Protein AF-A0A538IW19-F1 (afdb_monomer_lite)

pLDDT: mean 78.97, std 22.97, range [33.25, 97.94]

Foldseek 3Di:
DWKDWVVPIDDDPPQDAQDFPPPDDDGQKGFNDDDPQFKTKIFGPDPQKAKDAQFDAPPHNVDGGITIAGCDDRRQKIWIAGPVRPIIMIGGRNDDDDDDDDPVRDPDDPDDDPPDDPDDDDDDPDDDDDDDDDDDDDDDDDDDDDDDD

Structure (mmCIF, N/CA/C/O backbone):
data_AF-A0A538IW19-F1
#
_entry.id   AF-A0A538IW19-F1
#
loop_
_atom_site.group_PDB
_atom_site.id
_atom_site.type_symbol
_atom_site.label_atom_id
_atom_site.label_alt_id
_atom_site.label_comp_id
_atom_site.label_asym_id
_atom_site.label_entity_id
_atom_site.label_seq_id
_atom_site.pdbx_PDB_ins_code
_atom_site.Cartn_x
_atom_site.Cartn_y
_atom_site.Cartn_z
_atom_site.occupancy
_atom_site.B_iso_or_equiv
_atom_site.auth_seq_id
_atom_site.auth_comp_id
_atom_site.auth_asym_id
_atom_site.auth_atom_id
_atom_site.pdbx_PDB_model_num
ATOM 1 N N . MET A 1 1 ? -6.688 8.533 -2.004 1.00 93.19 1 MET A N 1
ATOM 2 C CA . MET A 1 1 ? -5.279 8.087 -2.050 1.00 93.19 1 MET A CA 1
ATOM 3 C C . MET A 1 1 ? -4.633 8.553 -3.346 1.00 93.19 1 MET A C 1
ATOM 5 O O . MET A 1 1 ? -5.337 9.031 -4.235 1.00 93.19 1 MET A O 1
ATOM 9 N N . ARG A 1 2 ? -3.318 8.395 -3.488 1.00 95.94 2 ARG A N 1
ATOM 10 C CA . ARG A 1 2 ? -2.605 8.600 -4.750 1.00 95.94 2 ARG A CA 1
ATOM 11 C C . ARG A 1 2 ? -1.786 7.356 -5.077 1.00 95.94 2 ARG A C 1
ATOM 13 O O . ARG A 1 2 ? -1.203 6.773 -4.174 1.00 95.94 2 ARG A O 1
ATOM 20 N N . PHE A 1 3 ? -1.766 6.954 -6.341 1.00 97.00 3 PHE A N 1
ATOM 21 C CA . PHE A 1 3 ? -1.036 5.772 -6.787 1.00 97.00 3 PHE A CA 1
ATOM 22 C C . PHE A 1 3 ? -0.537 5.937 -8.227 1.00 97.00 3 PHE A C 1
ATOM 24 O O . PHE A 1 3 ? -1.178 6.596 -9.050 1.00 97.00 3 PHE A O 1
ATOM 31 N N . GLY A 1 4 ? 0.607 5.355 -8.561 1.00 95.94 4 GLY A N 1
ATOM 32 C CA . GLY A 1 4 ? 1.100 5.315 -9.936 1.00 95.94 4 GLY A CA 1
ATOM 33 C C . GLY A 1 4 ? 2.613 5.243 -10.011 1.00 95.94 4 GLY A C 1
ATOM 34 O O . GLY A 1 4 ? 3.294 5.261 -8.992 1.00 95.94 4 GLY A O 1
ATOM 35 N N . ARG A 1 5 ? 3.139 5.170 -11.235 1.00 94.88 5 ARG A N 1
ATOM 36 C CA . ARG A 1 5 ? 4.587 5.156 -11.461 1.00 94.88 5 ARG A CA 1
ATOM 37 C C . ARG A 1 5 ? 5.222 6.441 -10.939 1.00 94.88 5 ARG A C 1
ATOM 39 O O . ARG A 1 5 ? 4.587 7.501 -10.966 1.00 94.88 5 ARG A O 1
ATOM 46 N N . ARG A 1 6 ? 6.495 6.374 -10.548 1.00 86.69 6 ARG A N 1
ATOM 47 C CA . ARG A 1 6 ? 7.268 7.559 -10.147 1.00 86.69 6 ARG A CA 1
ATOM 48 C C . ARG A 1 6 ? 7.125 8.681 -11.190 1.00 86.69 6 ARG A C 1
ATOM 50 O O . ARG A 1 6 ? 7.236 8.439 -12.390 1.00 86.69 6 ARG A O 1
ATOM 57 N N . LYS A 1 7 ? 6.839 9.908 -10.728 1.00 85.88 7 LYS A N 1
ATOM 58 C CA . LYS A 1 7 ? 6.497 11.114 -11.531 1.00 85.88 7 LYS A CA 1
ATOM 59 C C . LYS A 1 7 ? 5.156 11.089 -12.291 1.00 85.88 7 LYS A C 1
ATOM 61 O O . LYS A 1 7 ? 4.736 12.132 -12.780 1.00 85.88 7 LYS A O 1
ATOM 66 N N . HIS A 1 8 ? 4.448 9.962 -12.335 1.00 93.25 8 HIS A N 1
ATOM 67 C CA . HIS A 1 8 ? 3.147 9.793 -13.000 1.00 93.25 8 HIS A CA 1
ATOM 68 C C . HIS A 1 8 ? 2.076 9.276 -12.025 1.00 93.25 8 HIS A C 1
ATOM 70 O O . HIS A 1 8 ? 1.307 8.362 -12.329 1.00 93.25 8 HIS A O 1
ATOM 76 N N . ILE A 1 9 ? 2.039 9.862 -10.828 1.00 94.94 9 ILE A N 1
ATOM 77 C CA . ILE A 1 9 ? 1.105 9.490 -9.765 1.00 94.94 9 ILE A CA 1
ATOM 78 C C . ILE A 1 9 ? -0.265 10.122 -10.042 1.00 94.94 9 ILE A C 1
ATOM 80 O O . ILE A 1 9 ? -0.368 11.334 -10.238 1.00 94.94 9 ILE A O 1
ATOM 84 N N . LYS A 1 10 ? -1.329 9.316 -9.992 1.00 95.25 10 LYS A N 1
ATOM 85 C CA . LYS A 1 10 ? -2.723 9.762 -10.119 1.00 95.25 10 LYS A CA 1
ATOM 86 C C . LYS A 1 10 ? -3.429 9.744 -8.767 1.00 95.25 10 LYS A C 1
ATOM 88 O O . LYS A 1 10 ? -3.092 8.958 -7.887 1.00 95.25 10 LYS A O 1
ATOM 93 N N . THR A 1 11 ? -4.428 10.605 -8.605 1.00 96.12 11 THR A N 1
ATOM 94 C CA . THR A 1 11 ? -5.293 10.615 -7.419 1.00 96.12 11 THR A CA 1
ATOM 95 C C . THR A 1 11 ? -6.487 9.696 -7.643 1.00 96.12 11 THR A C 1
ATOM 97 O O . THR A 1 11 ? -7.230 9.885 -8.601 1.00 96.12 11 THR A O 1
ATOM 100 N N . TYR A 1 12 ? -6.707 8.768 -6.715 1.00 94.19 12 TYR A N 1
ATOM 101 C CA . TYR A 1 12 ? -7.865 7.880 -6.686 1.00 94.19 12 TYR A CA 1
ATOM 102 C C . TYR A 1 12 ? -8.776 8.258 -5.516 1.00 94.19 12 TYR A C 1
ATOM 104 O O . TYR A 1 12 ? -8.322 8.431 -4.375 1.00 94.19 12 TYR A O 1
ATOM 112 N N . LYS A 1 13 ? -10.070 8.407 -5.803 1.00 92.19 13 LYS A N 1
ATOM 113 C CA . LYS A 1 13 ? -11.112 8.762 -4.833 1.00 92.19 13 LYS A CA 1
ATOM 114 C C . LYS A 1 13 ? -12.101 7.609 -4.714 1.00 92.19 13 LYS A C 1
ATOM 116 O O . LYS A 1 13 ? -12.383 6.963 -5.712 1.00 92.19 13 LYS A O 1
ATOM 121 N N . GLY A 1 14 ? -12.641 7.401 -3.514 1.00 90.44 14 GLY A N 1
ATOM 122 C CA . GLY A 1 14 ? -13.706 6.417 -3.295 1.00 90.44 14 GLY A CA 1
ATOM 123 C C . GLY A 1 14 ? -13.279 4.959 -3.471 1.00 90.44 14 GLY A C 1
ATOM 124 O O . GLY A 1 14 ? -14.125 4.138 -3.796 1.00 90.44 14 GLY A O 1
ATOM 125 N N . ILE A 1 15 ? -11.995 4.655 -3.262 1.00 93.69 15 ILE A N 1
ATOM 126 C CA . ILE A 1 15 ? -11.500 3.279 -3.311 1.00 93.69 15 ILE A CA 1
ATOM 127 C C . ILE A 1 15 ? -12.131 2.476 -2.172 1.00 93.69 15 ILE A C 1
ATOM 129 O O . ILE A 1 15 ? -12.051 2.873 -1.005 1.00 93.69 15 ILE A O 1
ATOM 133 N N . SER A 1 16 ? -12.786 1.389 -2.549 1.00 94.12 16 SER A N 1
ATOM 134 C CA . SER A 1 16 ? -13.518 0.471 -1.688 1.00 94.12 16 SER A CA 1
ATOM 135 C C . SER A 1 16 ? -12.690 -0.774 -1.398 1.00 94.12 16 SER A C 1
ATOM 137 O O . SER A 1 16 ? -11.700 -1.061 -2.066 1.00 94.12 16 SER A O 1
ATOM 139 N N . GLU A 1 17 ? -13.068 -1.502 -0.353 1.00 94.12 17 GLU A N 1
ATOM 140 C CA . GLU A 1 17 ? -12.407 -2.755 0.001 1.00 94.12 17 GLU A CA 1
ATOM 141 C C . GLU A 1 17 ? -12.425 -3.734 -1.184 1.00 94.12 17 GLU A C 1
ATOM 143 O O . GLU A 1 17 ? -13.445 -3.888 -1.853 1.00 94.12 17 GLU A O 1
ATOM 148 N N . LEU A 1 18 ? -11.285 -4.384 -1.414 1.00 94.75 18 LEU A N 1
ATOM 149 C CA . LEU A 1 18 ? -10.950 -5.274 -2.530 1.00 94.75 18 LEU A CA 1
ATOM 150 C C . LEU A 1 18 ? -10.717 -4.602 -3.892 1.00 94.75 18 LEU A C 1
ATOM 152 O O . LEU A 1 18 ? -10.375 -5.300 -4.848 1.00 94.75 18 LEU A O 1
ATOM 156 N N . ASP A 1 19 ? -10.818 -3.277 -3.995 1.00 95.75 19 ASP A N 1
ATOM 157 C CA . ASP A 1 19 ? -10.429 -2.572 -5.217 1.00 95.75 19 ASP A CA 1
ATOM 158 C C . ASP A 1 19 ? -8.932 -2.747 -5.497 1.00 95.75 19 ASP A C 1
ATOM 160 O O . ASP A 1 19 ? -8.083 -2.658 -4.601 1.00 95.75 19 ASP A O 1
ATOM 164 N N . VAL A 1 20 ? -8.603 -2.934 -6.772 1.00 96.25 20 VAL A N 1
ATOM 165 C CA . VAL A 1 20 ? -7.234 -3.143 -7.246 1.00 96.25 20 VAL A CA 1
ATOM 166 C C . VAL A 1 20 ? -6.688 -1.923 -7.981 1.00 96.25 20 VAL A C 1
ATOM 168 O O . VAL A 1 20 ? -7.437 -1.182 -8.617 1.00 96.25 20 VAL A O 1
ATOM 171 N N . LEU A 1 21 ? -5.374 -1.700 -7.889 1.00 94.88 21 LEU A N 1
ATOM 172 C CA . LEU A 1 21 ? -4.685 -0.563 -8.496 1.00 94.88 21 LEU A CA 1
ATOM 173 C C . LEU A 1 21 ? -3.384 -0.988 -9.206 1.00 94.88 21 LEU A C 1
ATOM 175 O O . LEU A 1 21 ? -2.600 -1.744 -8.631 1.00 94.88 21 LEU A O 1
ATOM 179 N N . PRO A 1 22 ? -3.100 -0.464 -10.417 1.00 92.88 22 PRO A N 1
ATOM 180 C CA . PRO A 1 22 ? -4.013 0.347 -11.223 1.00 92.88 22 PRO A CA 1
ATOM 181 C C . PRO A 1 22 ? -5.219 -0.489 -11.683 1.00 92.88 22 PRO A C 1
ATOM 183 O O . PRO A 1 22 ? -5.189 -1.717 -11.641 1.00 92.88 22 PRO A O 1
ATOM 186 N N . ASP A 1 23 ? -6.281 0.187 -12.105 1.00 84.44 23 ASP A N 1
ATOM 187 C CA . ASP A 1 23 ? -7.440 -0.454 -12.711 1.00 84.44 23 ASP A CA 1
ATOM 188 C C . ASP A 1 23 ? -7.054 -1.137 -14.037 1.00 84.44 23 ASP A C 1
ATOM 19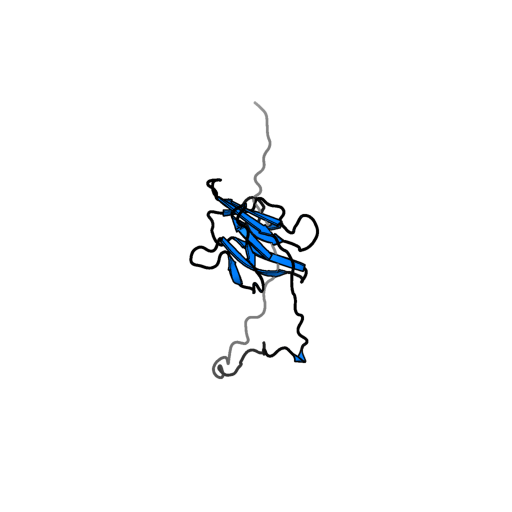0 O O . ASP A 1 23 ? -6.311 -0.588 -14.854 1.00 84.44 23 ASP A O 1
ATOM 194 N N . GLY A 1 24 ? -7.537 -2.364 -14.250 1.00 81.50 24 GLY A N 1
ATOM 195 C CA . GLY A 1 24 ? -7.300 -3.138 -15.472 1.00 81.50 24 GLY A CA 1
ATOM 196 C C . GLY A 1 24 ? -6.681 -4.514 -15.226 1.00 81.50 24 GLY A C 1
ATOM 197 O O . GLY A 1 24 ? -6.816 -5.096 -14.155 1.00 81.50 24 GLY A O 1
ATOM 198 N N . ASN A 1 25 ? -6.016 -5.049 -16.252 1.00 84.81 25 ASN A N 1
ATOM 199 C CA . ASN A 1 25 ? -5.593 -6.456 -16.282 1.00 84.81 25 ASN A CA 1
ATOM 200 C C . ASN A 1 25 ? -4.355 -6.772 -15.427 1.00 84.81 25 ASN A C 1
ATOM 202 O O . ASN A 1 25 ? -4.093 -7.942 -15.176 1.00 84.81 25 ASN A O 1
ATOM 206 N N . ASN A 1 26 ? -3.596 -5.757 -15.002 1.00 89.69 26 ASN A N 1
ATOM 207 C CA . ASN A 1 26 ? -2.327 -5.928 -14.287 1.00 89.69 26 ASN A CA 1
ATOM 208 C C . ASN A 1 26 ? -2.338 -5.123 -12.977 1.00 89.69 26 ASN A C 1
ATOM 210 O O . ASN A 1 26 ? -1.731 -4.047 -12.913 1.00 89.69 26 ASN A O 1
ATOM 214 N N . PRO A 1 27 ? -3.080 -5.586 -11.958 1.00 94.38 27 PRO A N 1
ATOM 215 C CA . PRO A 1 27 ? -3.111 -4.936 -10.660 1.00 94.38 27 PRO A CA 1
ATOM 216 C C . PRO A 1 27 ? -1.793 -5.158 -9.917 1.00 94.38 27 PRO A C 1
ATOM 218 O O . PRO A 1 27 ? -1.300 -6.276 -9.825 1.00 94.38 27 PRO A O 1
ATOM 221 N N . ILE A 1 28 ? -1.247 -4.090 -9.345 1.00 96.00 28 ILE A N 1
ATOM 222 C CA . ILE A 1 28 ? -0.026 -4.135 -8.534 1.00 96.00 28 ILE A CA 1
ATOM 223 C C . ILE A 1 28 ? -0.373 -4.276 -7.054 1.00 96.00 28 ILE A C 1
ATOM 225 O O . ILE A 1 28 ? 0.296 -5.005 -6.327 1.00 96.00 28 ILE A O 1
ATOM 229 N N . ILE A 1 29 ? -1.437 -3.607 -6.605 1.00 97.06 29 ILE A N 1
ATOM 230 C CA . ILE A 1 29 ? -1.937 -3.700 -5.233 1.00 97.06 29 ILE A CA 1
ATOM 231 C C . ILE A 1 29 ? -3.445 -3.891 -5.193 1.00 97.06 29 ILE A C 1
ATOM 233 O O . ILE A 1 29 ? -4.153 -3.482 -6.110 1.00 97.06 29 ILE A O 1
ATOM 237 N N . ALA A 1 30 ? -3.932 -4.437 -4.087 1.00 97.31 30 ALA A N 1
ATOM 238 C CA . ALA A 1 30 ? -5.339 -4.427 -3.713 1.00 97.31 30 ALA A CA 1
ATOM 239 C C . ALA A 1 30 ? -5.513 -3.722 -2.364 1.00 97.31 30 ALA A C 1
ATOM 241 O O . ALA A 1 30 ? -4.743 -3.964 -1.433 1.00 97.31 30 ALA A O 1
ATOM 242 N N . PHE A 1 31 ? -6.515 -2.853 -2.238 1.00 97.38 31 PHE A N 1
ATOM 243 C CA . PHE A 1 31 ? -6.881 -2.264 -0.953 1.00 97.38 31 PHE A CA 1
ATOM 244 C C . PHE A 1 31 ? -7.731 -3.258 -0.164 1.00 97.38 31 PHE A C 1
ATOM 246 O O . PHE A 1 31 ? -8.878 -3.512 -0.500 1.00 97.38 31 PHE A O 1
ATOM 253 N N . MET A 1 32 ? -7.189 -3.809 0.914 1.00 97.38 32 MET A N 1
ATOM 254 C CA . MET A 1 32 ? -7.834 -4.859 1.707 1.00 97.38 32 MET A CA 1
ATOM 255 C C . MET A 1 32 ? -8.686 -4.313 2.860 1.00 97.38 32 MET A C 1
ATOM 257 O O . MET A 1 32 ? -9.091 -5.069 3.736 1.00 97.38 32 MET A O 1
ATOM 261 N N . GLY A 1 33 ? -8.922 -3.001 2.897 1.00 95.62 33 GLY A N 1
ATOM 262 C CA . GLY A 1 33 ? -9.728 -2.357 3.927 1.00 95.62 33 GLY A CA 1
ATOM 263 C C . GLY A 1 33 ? -8.899 -1.717 5.039 1.00 95.62 33 GLY A C 1
ATOM 264 O O . GLY A 1 33 ? -7.727 -1.366 4.872 1.00 95.62 33 GLY A O 1
ATOM 265 N N . VAL A 1 34 ? -9.548 -1.502 6.184 1.00 95.19 34 VAL A N 1
ATOM 266 C CA . VAL A 1 34 ? -8.984 -0.755 7.315 1.00 95.19 34 VAL A CA 1
ATOM 267 C C . VAL A 1 34 ? -8.963 -1.629 8.562 1.00 95.19 34 VAL A C 1
ATOM 269 O O . VAL A 1 34 ? -9.992 -2.127 9.013 1.00 95.19 34 VAL A O 1
ATOM 272 N N . LYS A 1 35 ? -7.788 -1.761 9.169 1.00 92.06 35 LYS A N 1
ATOM 273 C CA . LYS A 1 35 ? -7.581 -2.401 10.464 1.00 92.06 35 LYS A CA 1
ATOM 274 C C . LYS A 1 35 ? -7.701 -1.359 11.575 1.00 92.06 35 LYS A C 1
ATOM 276 O O . LYS A 1 35 ? -7.121 -0.281 11.479 1.00 92.06 35 LYS A O 1
ATOM 281 N N . ASN A 1 36 ? -8.447 -1.687 12.632 1.00 89.50 36 ASN A N 1
ATOM 282 C CA . ASN A 1 36 ? -8.632 -0.863 13.840 1.00 89.50 36 ASN A CA 1
ATOM 283 C C . ASN A 1 36 ? -9.167 0.569 13.608 1.00 89.50 36 ASN A C 1
A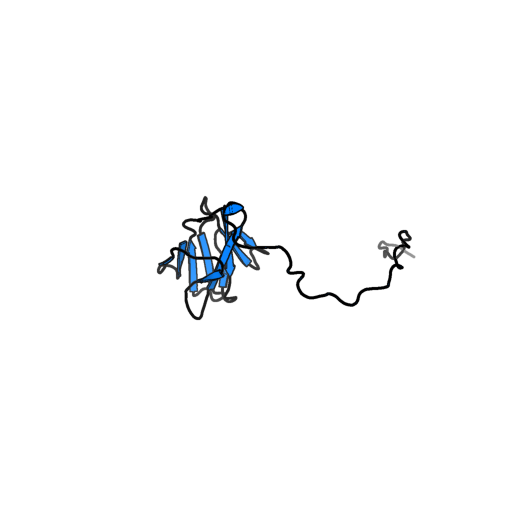TOM 285 O O . ASN A 1 36 ? -9.165 1.379 14.528 1.00 89.50 36 ASN A O 1
ATOM 289 N N . GLY A 1 37 ? -9.652 0.879 12.404 1.00 90.25 37 GLY A N 1
ATOM 290 C CA . GLY A 1 37 ? -10.214 2.183 12.048 1.00 90.25 37 GLY A CA 1
ATOM 291 C C . GLY A 1 37 ? -9.206 3.257 11.616 1.00 90.25 37 GLY A C 1
ATOM 292 O O . GLY A 1 37 ? -9.640 4.274 11.085 1.00 90.25 37 GLY A O 1
ATOM 293 N N . ASP A 1 38 ? -7.897 3.042 11.778 1.00 92.81 38 ASP A N 1
ATOM 294 C CA . ASP A 1 38 ? -6.853 4.041 11.483 1.00 92.81 38 ASP A CA 1
ATOM 295 C C . ASP A 1 38 ? -5.763 3.551 10.511 1.00 92.81 38 ASP A C 1
ATOM 297 O O . ASP A 1 38 ? -4.983 4.354 10.002 1.00 92.81 38 ASP A O 1
ATOM 301 N N . THR A 1 39 ? -5.698 2.244 10.249 1.00 95.94 39 THR A N 1
ATOM 302 C CA . THR A 1 39 ? -4.597 1.627 9.507 1.00 95.94 39 THR A CA 1
ATOM 303 C C . THR A 1 39 ? -5.120 0.989 8.225 1.00 95.94 39 THR A C 1
ATOM 305 O O . THR A 1 39 ? -5.868 0.014 8.269 1.00 95.94 39 THR A O 1
ATOM 308 N N . ALA A 1 40 ? -4.719 1.511 7.071 1.00 97.06 40 ALA A N 1
ATOM 309 C CA . ALA A 1 40 ? -5.029 0.928 5.772 1.00 97.06 40 ALA A CA 1
ATOM 310 C C . ALA A 1 40 ? -4.196 -0.337 5.544 1.00 97.06 40 ALA A C 1
ATOM 312 O O . ALA A 1 40 ? -2.997 -0.334 5.820 1.00 97.06 40 ALA A O 1
ATOM 313 N N . MET A 1 41 ? -4.810 -1.388 5.006 1.00 97.69 41 MET A N 1
ATOM 314 C CA . MET A 1 41 ? -4.121 -2.615 4.615 1.00 97.69 41 MET A CA 1
ATOM 315 C C . MET A 1 41 ? -4.128 -2.745 3.094 1.00 97.69 41 MET A C 1
ATOM 317 O O . MET A 1 41 ? -5.181 -2.670 2.465 1.00 97.69 41 MET A O 1
ATOM 321 N N . PHE A 1 42 ? -2.960 -2.973 2.506 1.00 97.94 42 PHE A N 1
ATOM 322 C CA . PHE A 1 42 ? -2.798 -3.210 1.077 1.00 97.94 42 PHE A CA 1
ATOM 323 C C . PHE A 1 42 ? -2.123 -4.555 0.853 1.00 97.94 42 PHE A C 1
ATOM 325 O O . PHE A 1 42 ? -1.137 -4.863 1.514 1.00 97.94 42 PHE A O 1
ATOM 332 N N . PHE A 1 43 ? -2.642 -5.346 -0.076 1.00 97.88 43 PHE A N 1
ATOM 333 C CA . PHE A 1 43 ? -2.006 -6.572 -0.545 1.00 97.88 43 PHE A CA 1
ATOM 334 C C . PHE A 1 43 ? -1.199 -6.272 -1.806 1.00 97.88 43 PHE A C 1
ATOM 336 O O . PHE A 1 43 ? -1.713 -5.604 -2.703 1.00 97.88 43 PHE A O 1
ATOM 343 N N . ILE A 1 44 ? 0.038 -6.759 -1.886 1.00 97.06 44 ILE A N 1
ATOM 344 C CA . ILE A 1 44 ? 0.846 -6.685 -3.109 1.00 97.06 44 ILE A CA 1
ATOM 345 C C . ILE A 1 44 ? 0.378 -7.810 -4.037 1.00 97.06 44 ILE A C 1
ATOM 347 O O . ILE A 1 44 ? 0.633 -8.984 -3.781 1.00 97.06 44 ILE A O 1
ATOM 351 N N . ALA A 1 45 ? -0.362 -7.444 -5.082 1.00 96.12 45 ALA A N 1
ATOM 352 C CA . ALA A 1 45 ? -1.032 -8.381 -5.978 1.00 96.12 45 ALA A CA 1
ATOM 353 C C . ALA A 1 45 ? -0.092 -8.970 -7.038 1.00 96.12 45 ALA A C 1
ATOM 355 O O . ALA A 1 45 ? -0.242 -10.134 -7.407 1.00 96.12 45 ALA A O 1
ATOM 356 N N . ASP A 1 46 ? 0.880 -8.183 -7.505 1.00 95.19 46 ASP A N 1
ATOM 357 C CA . ASP A 1 46 ? 1.883 -8.633 -8.467 1.00 95.19 46 ASP A CA 1
ATOM 358 C C . ASP A 1 46 ? 3.181 -9.036 -7.735 1.00 95.19 46 ASP A C 1
ATOM 360 O O . ASP A 1 46 ? 3.856 -8.170 -7.169 1.00 95.19 46 ASP A O 1
ATOM 364 N N . PRO A 1 47 ? 3.578 -10.325 -7.756 1.00 92.75 47 PRO A N 1
ATOM 365 C CA . PRO A 1 47 ? 4.777 -10.804 -7.068 1.00 92.75 47 PRO A CA 1
ATOM 366 C C . PRO A 1 47 ? 6.081 -10.272 -7.680 1.00 92.75 47 PRO A C 1
ATOM 368 O O . PRO A 1 47 ? 7.144 -10.425 -7.078 1.00 92.75 47 PRO A O 1
ATOM 371 N N . ALA A 1 48 ? 6.043 -9.650 -8.864 1.00 93.94 48 ALA A N 1
ATOM 372 C CA . ALA A 1 48 ? 7.198 -8.970 -9.440 1.00 93.94 48 ALA A CA 1
ATOM 373 C C . ALA A 1 48 ? 7.593 -7.705 -8.659 1.00 93.94 48 ALA A C 1
ATOM 375 O O . ALA A 1 48 ? 8.673 -7.163 -8.911 1.00 93.94 48 ALA A O 1
ATOM 376 N N . PHE A 1 49 ? 6.754 -7.243 -7.726 1.00 95.12 49 PHE A N 1
ATOM 377 C CA . PHE A 1 49 ? 6.981 -6.049 -6.921 1.00 95.12 49 PHE A CA 1
ATOM 378 C C . PHE A 1 49 ? 7.231 -6.380 -5.448 1.00 95.12 49 PHE A C 1
ATOM 380 O O . PHE A 1 49 ? 6.681 -7.331 -4.898 1.00 95.12 49 PHE A O 1
ATOM 387 N N . HIS A 1 50 ? 8.059 -5.562 -4.805 1.00 95.12 50 HIS A N 1
ATOM 388 C CA . HIS A 1 50 ? 8.336 -5.601 -3.372 1.00 95.12 50 HIS A CA 1
ATOM 389 C C . HIS A 1 50 ? 8.211 -4.198 -2.775 1.00 95.12 50 HIS A C 1
ATOM 391 O O . HIS A 1 50 ? 8.256 -3.206 -3.498 1.00 95.12 50 HIS A O 1
ATOM 397 N N . ALA A 1 51 ? 7.986 -4.139 -1.466 1.00 96.06 51 ALA A N 1
ATOM 398 C CA . ALA A 1 51 ? 7.746 -2.917 -0.707 1.00 96.06 51 ALA A CA 1
ATOM 399 C C . ALA A 1 51 ? 9.038 -2.422 -0.036 1.00 96.06 51 ALA A C 1
ATOM 401 O O . ALA A 1 51 ? 9.604 -3.123 0.806 1.00 96.06 51 ALA A O 1
ATOM 402 N N . ASP A 1 52 ? 9.468 -1.210 -0.392 1.00 92.38 52 ASP A N 1
ATOM 403 C CA . ASP A 1 52 ? 10.731 -0.583 0.034 1.00 92.38 52 ASP A CA 1
ATOM 404 C C . ASP A 1 52 ? 10.535 0.759 0.759 1.00 92.38 52 ASP A C 1
ATOM 406 O O . ASP A 1 52 ? 11.494 1.484 1.029 1.00 92.38 52 ASP A O 1
ATOM 410 N N . GLY A 1 53 ? 9.289 1.130 1.041 1.00 91.81 53 GLY A N 1
ATOM 411 C CA . GLY A 1 53 ? 8.915 2.418 1.607 1.00 91.81 53 GLY A CA 1
ATOM 412 C C . GLY A 1 53 ? 8.782 2.436 3.128 1.00 91.81 53 GLY A C 1
ATOM 413 O O . GLY A 1 53 ? 9.371 1.647 3.879 1.00 91.81 53 GLY A O 1
ATOM 414 N N . GLU A 1 54 ? 7.999 3.402 3.598 1.00 91.88 54 GLU A N 1
ATOM 415 C CA . GLU A 1 54 ? 7.827 3.697 5.019 1.00 91.88 54 GLU A CA 1
ATOM 416 C C . GLU A 1 54 ? 6.822 2.761 5.700 1.00 91.88 54 GLU A C 1
ATOM 418 O O . GLU A 1 54 ? 6.832 2.612 6.927 1.00 91.88 54 GLU A O 1
ATOM 423 N N . GLY A 1 55 ? 5.972 2.102 4.913 1.00 93.25 55 GLY A N 1
ATOM 424 C CA . GLY A 1 55 ? 4.912 1.240 5.387 1.00 93.25 55 GLY A CA 1
ATOM 425 C C . GLY A 1 55 ? 5.407 0.061 6.207 1.00 93.25 55 GLY A C 1
ATOM 426 O O . GLY A 1 55 ? 6.535 -0.433 6.099 1.00 93.25 55 GLY A O 1
ATOM 427 N N . HIS A 1 56 ? 4.528 -0.407 7.086 1.00 95.19 56 HIS A N 1
ATOM 428 C CA . HIS A 1 56 ? 4.811 -1.588 7.878 1.00 95.19 56 HIS A CA 1
ATOM 429 C C . HIS A 1 56 ? 4.492 -2.843 7.065 1.00 95.19 56 HIS A C 1
ATOM 431 O O . HIS A 1 56 ? 3.361 -3.034 6.627 1.00 95.19 56 HIS A O 1
ATOM 437 N N . CYS A 1 57 ? 5.487 -3.709 6.896 1.00 96.00 57 CYS A N 1
ATOM 438 C CA . CYS A 1 57 ? 5.372 -4.925 6.102 1.00 96.00 57 CYS A CA 1
ATOM 439 C C . CYS A 1 57 ? 5.088 -6.164 6.946 1.00 96.00 57 CYS A C 1
ATOM 441 O O . CYS A 1 57 ? 5.744 -6.395 7.964 1.00 96.00 57 CYS A O 1
ATOM 443 N N . GLN A 1 58 ? 4.172 -7.006 6.463 1.00 96.06 58 GLN A N 1
ATOM 444 C CA . GLN A 1 58 ? 3.917 -8.338 7.010 1.00 96.06 58 GLN A CA 1
ATOM 445 C C . GLN A 1 58 ? 3.951 -9.418 5.917 1.00 96.06 58 GLN A C 1
ATOM 447 O O . GLN A 1 58 ? 3.485 -9.158 4.805 1.00 96.06 58 GLN A O 1
ATOM 452 N N . PRO A 1 59 ? 4.436 -10.640 6.223 1.00 93.88 59 PRO A N 1
ATOM 453 C CA . PRO A 1 59 ? 4.959 -11.102 7.521 1.00 93.88 59 PRO A CA 1
ATOM 454 C C . PRO A 1 59 ? 6.315 -10.510 7.937 1.00 93.88 59 PRO A C 1
ATOM 456 O O . PRO A 1 59 ? 6.598 -10.440 9.130 1.00 93.88 59 PRO A O 1
ATOM 459 N N . SER A 1 60 ? 7.146 -10.066 6.994 1.00 94.19 60 SER A N 1
ATOM 460 C CA . SER A 1 60 ? 8.426 -9.413 7.287 1.00 94.19 60 SER A CA 1
ATOM 461 C C . SER A 1 60 ? 8.769 -8.369 6.227 1.00 94.19 60 SER A C 1
ATOM 463 O O . SER A 1 60 ? 8.174 -8.349 5.153 1.00 94.19 60 SER A O 1
ATOM 465 N N . ARG A 1 61 ? 9.772 -7.524 6.502 1.00 91.12 61 ARG A N 1
ATOM 466 C CA . ARG A 1 61 ? 10.321 -6.571 5.520 1.00 91.12 61 ARG A CA 1
ATOM 467 C C . ARG A 1 61 ? 10.875 -7.260 4.267 1.00 91.12 61 ARG A C 1
ATOM 469 O O . ARG A 1 61 ? 10.667 -6.766 3.173 1.00 91.12 61 ARG A O 1
ATOM 476 N N . SER A 1 62 ? 11.537 -8.406 4.421 1.00 90.19 62 SER A N 1
ATOM 477 C CA . SER A 1 62 ? 12.136 -9.155 3.306 1.00 90.19 62 SER A CA 1
ATOM 478 C C . SER A 1 62 ? 11.139 -9.969 2.478 1.00 90.19 62 SER A C 1
ATOM 480 O O . SER A 1 62 ? 11.445 -10.321 1.347 1.00 90.19 62 SER A O 1
ATOM 482 N N . ASN A 1 63 ? 9.969 -10.291 3.035 1.00 90.75 63 ASN A N 1
ATOM 483 C CA . ASN A 1 63 ? 8.920 -11.073 2.382 1.00 90.75 63 ASN A CA 1
ATOM 484 C C . ASN A 1 63 ? 7.580 -10.371 2.601 1.00 90.75 63 ASN A C 1
ATOM 486 O O . ASN A 1 63 ? 6.695 -10.890 3.281 1.00 90.75 63 ASN A O 1
ATOM 490 N N . CYS A 1 64 ? 7.470 -9.140 2.111 1.00 95.81 64 CYS A N 1
ATOM 491 C CA . CYS A 1 64 ? 6.288 -8.323 2.330 1.00 95.81 64 CYS A CA 1
ATOM 492 C C . CYS A 1 64 ? 5.151 -8.776 1.411 1.00 95.81 64 CYS A C 1
ATOM 494 O O . CYS A 1 64 ? 5.281 -8.741 0.193 1.00 95.81 64 CYS A O 1
ATOM 496 N N . MET A 1 65 ? 4.035 -9.195 2.001 1.00 96.25 65 MET A N 1
ATOM 497 C CA . MET A 1 65 ? 2.791 -9.489 1.283 1.00 96.25 65 MET A CA 1
ATOM 498 C C . MET A 1 65 ? 1.744 -8.406 1.527 1.00 96.25 65 MET A C 1
ATOM 500 O O . MET A 1 65 ? 0.971 -8.065 0.634 1.00 96.25 65 MET A O 1
ATOM 504 N N . PHE A 1 66 ? 1.726 -7.873 2.750 1.00 97.50 66 PHE A N 1
ATOM 505 C CA . PHE A 1 66 ? 0.808 -6.829 3.169 1.00 97.50 66 PHE A CA 1
ATOM 506 C C . PHE A 1 66 ? 1.578 -5.602 3.626 1.00 97.50 66 PHE A C 1
ATOM 508 O O . PHE A 1 66 ? 2.437 -5.697 4.506 1.00 97.50 66 PHE A O 1
ATOM 515 N N . VAL A 1 67 ? 1.214 -4.457 3.061 1.00 97.62 67 VAL A N 1
ATOM 516 C CA . VAL A 1 67 ? 1.693 -3.141 3.471 1.00 97.62 67 VAL A CA 1
ATOM 517 C C . VAL A 1 67 ? 0.606 -2.478 4.301 1.00 97.62 67 VAL A C 1
ATOM 519 O O . VAL A 1 67 ? -0.547 -2.373 3.879 1.00 97.62 67 VAL A O 1
ATOM 522 N N . TYR A 1 68 ? 0.987 -2.006 5.479 1.00 97.25 68 TYR A N 1
ATOM 523 C CA . TYR A 1 68 ? 0.124 -1.246 6.365 1.00 97.25 68 TYR A CA 1
ATOM 524 C C . TYR A 1 68 ? 0.574 0.207 6.400 1.00 97.25 68 TYR A C 1
ATOM 526 O O . TYR A 1 68 ? 1.728 0.491 6.727 1.00 97.25 68 TYR A O 1
ATOM 534 N N . LEU A 1 69 ? -0.357 1.107 6.092 1.00 97.25 69 LEU A N 1
ATOM 535 C CA . LEU A 1 69 ? -0.133 2.551 6.077 1.00 97.25 69 LEU A CA 1
ATOM 536 C C . LEU A 1 69 ? -1.103 3.257 7.017 1.00 97.25 69 LEU A C 1
ATOM 538 O O . LEU A 1 69 ? -2.251 2.837 7.181 1.00 97.25 69 LEU A O 1
ATOM 542 N N . LYS A 1 70 ? -0.651 4.364 7.595 1.00 95.75 70 LYS A N 1
ATOM 543 C CA . LYS A 1 70 ? -1.461 5.277 8.401 1.00 95.75 70 LYS A CA 1
ATOM 544 C C . LYS A 1 70 ? -1.558 6.631 7.718 1.00 95.75 70 LYS A C 1
ATOM 546 O O . LYS A 1 70 ? -0.758 6.965 6.854 1.00 95.75 70 LYS A O 1
ATOM 551 N N . THR A 1 71 ? -2.590 7.400 8.045 1.00 91.75 71 THR A N 1
ATOM 552 C CA . THR A 1 71 ? -2.783 8.737 7.457 1.00 91.75 71 THR A CA 1
ATOM 553 C C . THR A 1 71 ? -1.891 9.804 8.084 1.00 91.75 71 THR A C 1
ATOM 555 O O . THR A 1 71 ? -1.828 10.916 7.566 1.00 91.75 71 THR A O 1
ATOM 558 N N . ASP A 1 72 ? -1.253 9.495 9.210 1.00 84.88 72 ASP A N 1
ATOM 559 C CA . ASP A 1 72 ? -0.414 10.391 9.990 1.00 84.88 72 ASP A CA 1
ATOM 560 C C . ASP A 1 72 ? 1.048 9.921 10.044 1.00 84.88 72 ASP A C 1
ATOM 562 O O . ASP A 1 72 ? 1.379 8.757 9.814 1.00 84.88 72 ASP A O 1
ATOM 566 N N . GLY A 1 73 ? 1.939 10.869 10.343 1.00 76.69 73 GLY A N 1
ATOM 567 C CA . GLY A 1 73 ? 3.375 10.617 10.457 1.00 76.69 73 GLY A CA 1
ATOM 568 C C . GLY A 1 73 ? 4.055 10.235 9.137 1.00 76.69 73 GLY A C 1
ATOM 569 O O . GLY A 1 73 ? 3.518 10.447 8.054 1.00 76.69 73 GLY A O 1
ATOM 570 N N . ALA A 1 74 ? 5.261 9.676 9.254 1.00 83.00 74 ALA A N 1
ATOM 571 C CA . ALA A 1 74 ? 6.048 9.123 8.146 1.00 83.00 74 ALA A CA 1
ATOM 572 C C . ALA A 1 74 ? 5.684 7.645 7.908 1.00 83.00 74 ALA A C 1
ATOM 574 O O . ALA A 1 74 ? 6.533 6.764 8.000 1.00 83.00 74 ALA A O 1
ATOM 575 N N . GLN A 1 75 ? 4.384 7.357 7.791 1.00 91.19 75 GLN A N 1
ATOM 576 C CA . GLN A 1 75 ? 3.842 6.014 7.527 1.00 91.19 75 GLN A CA 1
ATOM 577 C C . GLN A 1 75 ? 2.690 6.058 6.518 1.00 91.19 75 GLN A C 1
ATOM 579 O O . GLN A 1 75 ? 1.858 5.149 6.470 1.00 91.19 75 GLN A O 1
ATOM 584 N N . ASN A 1 76 ? 2.608 7.132 5.736 1.00 95.38 76 ASN A N 1
ATOM 585 C CA . ASN A 1 76 ? 1.541 7.354 4.770 1.00 95.38 76 ASN A CA 1
ATOM 586 C C . ASN A 1 76 ? 1.980 7.089 3.328 1.00 95.38 76 ASN A C 1
ATOM 588 O O . ASN A 1 76 ? 1.135 7.141 2.434 1.00 95.38 76 ASN A O 1
ATOM 592 N N . GLU A 1 77 ? 3.257 6.797 3.092 1.00 95.44 77 GLU A N 1
ATOM 593 C CA . GLU A 1 77 ? 3.806 6.525 1.769 1.00 95.44 77 GLU A CA 1
ATOM 594 C C . GLU A 1 77 ? 4.474 5.147 1.695 1.00 95.44 77 GLU A C 1
ATOM 596 O O . GLU A 1 77 ? 5.158 4.704 2.615 1.00 95.44 77 GLU A O 1
ATOM 601 N N . GLU A 1 78 ? 4.286 4.473 0.562 1.00 96.19 78 GLU A N 1
ATOM 602 C CA . GLU A 1 78 ? 4.974 3.237 0.215 1.00 96.19 78 GLU A CA 1
ATOM 603 C C . GLU A 1 78 ? 5.545 3.316 -1.200 1.00 96.19 78 GLU A C 1
ATOM 605 O O . GLU A 1 78 ? 4.896 3.824 -2.121 1.00 96.19 78 GLU A O 1
ATOM 610 N N . THR A 1 79 ? 6.738 2.753 -1.381 1.00 95.88 79 THR A N 1
ATOM 611 C CA . THR A 1 79 ? 7.332 2.535 -2.701 1.00 95.88 79 THR A CA 1
ATOM 612 C C . THR A 1 79 ? 7.290 1.052 -3.031 1.00 95.88 79 THR A C 1
ATOM 614 O O . THR A 1 79 ? 7.744 0.227 -2.246 1.00 95.88 79 THR A O 1
ATOM 617 N N . LEU A 1 80 ? 6.743 0.725 -4.199 1.00 96.00 80 LEU A N 1
ATOM 618 C CA . LEU A 1 80 ? 6.695 -0.629 -4.734 1.00 96.00 80 LEU A CA 1
ATOM 619 C C . LEU A 1 80 ? 7.651 -0.728 -5.916 1.00 96.00 80 LEU A C 1
ATOM 621 O O . LEU A 1 80 ? 7.379 -0.173 -6.988 1.00 96.00 80 LEU A O 1
ATOM 625 N N . SER A 1 81 ? 8.753 -1.438 -5.728 1.00 95.12 81 SER A N 1
ATOM 626 C CA . SER A 1 81 ? 9.808 -1.576 -6.727 1.00 95.12 81 SER A CA 1
ATOM 627 C C . SER A 1 81 ? 9.690 -2.916 -7.431 1.00 95.12 81 SER A C 1
ATOM 629 O O . SER A 1 81 ? 9.491 -3.957 -6.805 1.00 95.12 81 SER A O 1
ATOM 631 N N . ALA A 1 82 ? 9.827 -2.918 -8.752 1.00 94.06 82 ALA A N 1
ATOM 632 C CA . ALA A 1 82 ? 9.979 -4.159 -9.492 1.00 94.06 82 ALA A CA 1
ATOM 633 C C . ALA A 1 82 ? 11.309 -4.819 -9.110 1.00 94.06 82 ALA A C 1
ATOM 635 O O . ALA A 1 82 ? 12.318 -4.134 -8.950 1.00 94.06 82 ALA A O 1
ATOM 636 N N . GLN A 1 83 ? 11.356 -6.149 -9.063 1.00 90.31 83 GLN A N 1
ATOM 637 C CA . GLN A 1 83 ? 12.596 -6.899 -8.813 1.00 90.31 83 GLN A CA 1
ATOM 638 C C . GLN A 1 83 ? 13.719 -6.567 -9.819 1.00 90.31 83 GLN A C 1
ATOM 640 O O . GLN A 1 83 ? 14.897 -6.701 -9.508 1.00 90.31 83 GLN A O 1
ATOM 645 N N . SER A 1 84 ? 13.372 -6.098 -11.025 1.00 88.69 84 SER A N 1
ATOM 646 C CA . SER A 1 84 ? 14.335 -5.642 -12.038 1.00 88.69 84 SER A CA 1
ATOM 647 C C . SER A 1 84 ? 14.919 -4.246 -11.776 1.00 88.69 84 SER A C 1
ATOM 649 O O . SER A 1 84 ? 15.842 -3.839 -12.480 1.00 88.69 84 SER A O 1
ATOM 651 N N . GLY A 1 85 ? 14.353 -3.482 -10.835 1.00 81.88 85 GLY A N 1
ATOM 652 C CA . GLY A 1 85 ? 14.735 -2.102 -10.512 1.00 81.88 85 GLY A CA 1
ATOM 653 C C . GLY A 1 85 ? 14.326 -1.044 -11.548 1.00 81.88 85 GLY A C 1
ATOM 654 O O . GLY A 1 85 ? 14.584 0.138 -11.354 1.00 81.88 85 GLY A O 1
ATOM 655 N N . GLN A 1 86 ? 13.687 -1.428 -12.659 1.00 87.94 86 GLN A N 1
ATOM 656 C CA . 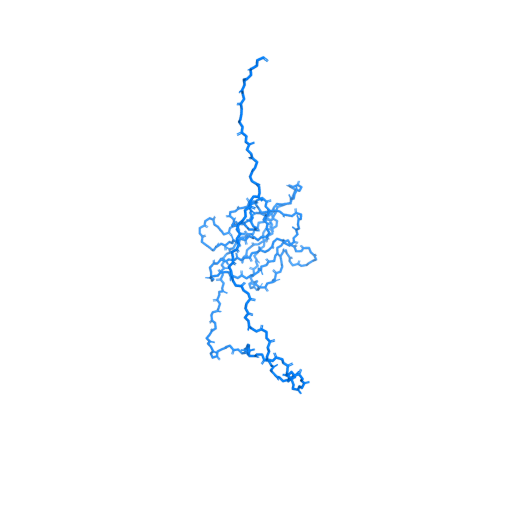GLN A 1 86 ? 13.378 -0.500 -13.763 1.00 87.94 86 GLN A CA 1
ATOM 657 C C . GLN A 1 86 ? 12.038 0.229 -13.608 1.00 87.94 86 GLN A C 1
ATOM 659 O O . GLN A 1 86 ? 11.770 1.228 -14.284 1.00 87.94 86 GLN A O 1
ATOM 664 N N . VAL A 1 87 ? 11.156 -0.294 -12.759 1.00 92.44 87 VAL A N 1
ATOM 665 C CA . VAL A 1 87 ? 9.799 0.218 -12.577 1.00 92.44 87 VAL A CA 1
ATOM 666 C C . VAL A 1 87 ? 9.526 0.362 -11.092 1.00 92.44 87 VAL A C 1
ATOM 668 O O . VAL A 1 87 ? 9.673 -0.592 -10.340 1.00 92.44 87 VAL A O 1
ATOM 671 N N . GLU A 1 88 ? 9.087 1.550 -10.698 1.00 95.19 88 GLU A N 1
ATOM 672 C CA . GLU A 1 88 ? 8.711 1.875 -9.325 1.00 95.19 88 GLU A CA 1
ATOM 673 C C . GLU A 1 88 ? 7.343 2.552 -9.332 1.00 95.19 88 GLU A C 1
ATOM 675 O O . GLU A 1 88 ? 7.083 3.453 -10.147 1.00 95.19 88 GLU A O 1
ATOM 680 N N . TYR A 1 89 ? 6.488 2.128 -8.408 1.00 96.19 89 TYR A N 1
ATOM 681 C CA . TYR A 1 89 ? 5.210 2.753 -8.102 1.00 96.19 89 TYR A CA 1
ATOM 682 C C . TYR A 1 89 ? 5.265 3.399 -6.724 1.00 96.19 89 TYR A C 1
ATOM 684 O O . TYR A 1 89 ? 5.885 2.879 -5.805 1.00 96.19 89 TYR A O 1
ATOM 692 N N . THR A 1 90 ? 4.568 4.516 -6.579 1.00 96.81 90 THR A N 1
ATOM 693 C CA . THR A 1 90 ? 4.395 5.204 -5.304 1.00 96.81 90 THR A CA 1
ATOM 694 C C . THR A 1 90 ? 2.933 5.112 -4.899 1.00 96.81 90 THR A C 1
ATOM 696 O O . THR A 1 90 ? 2.049 5.458 -5.689 1.00 96.81 90 THR A O 1
ATOM 699 N N . LEU A 1 91 ? 2.683 4.672 -3.670 1.00 96.88 91 LEU A N 1
ATOM 700 C CA . LEU A 1 91 ? 1.387 4.658 -3.005 1.00 96.88 91 LEU A CA 1
ATOM 701 C C . LEU A 1 91 ? 1.406 5.699 -1.887 1.00 96.88 91 LEU A C 1
ATOM 703 O O . LEU A 1 91 ? 2.236 5.621 -0.997 1.00 96.88 91 LEU A O 1
ATOM 707 N N . ILE A 1 92 ? 0.471 6.646 -1.910 1.00 95.81 92 ILE A N 1
ATOM 708 C CA . ILE A 1 92 ? 0.332 7.665 -0.864 1.00 95.81 92 ILE A CA 1
ATOM 709 C C . ILE A 1 92 ? -1.087 7.612 -0.308 1.00 95.81 92 ILE A C 1
ATOM 711 O O . ILE A 1 92 ? -2.075 7.910 -1.000 1.00 95.81 92 ILE A O 1
ATOM 715 N N . LEU A 1 93 ? -1.197 7.268 0.968 1.00 96.12 93 LEU A N 1
ATOM 716 C CA . LEU A 1 93 ? -2.433 7.307 1.720 1.00 96.12 93 LEU A CA 1
ATOM 717 C C . LEU A 1 93 ? -2.752 8.755 2.102 1.00 96.12 93 LEU A C 1
ATOM 719 O O . LEU A 1 93 ? -2.108 9.376 2.937 1.00 96.12 93 LEU A O 1
ATOM 723 N N . THR A 1 94 ? -3.781 9.307 1.465 1.00 94.81 94 THR A N 1
ATOM 724 C CA . THR A 1 94 ? -4.197 10.702 1.684 1.00 94.81 94 THR A CA 1
ATOM 725 C C . THR A 1 94 ? -5.305 10.849 2.723 1.00 94.81 94 THR A C 1
ATOM 727 O O . THR A 1 94 ? -5.620 11.965 3.113 1.00 94.81 94 THR A O 1
ATOM 730 N N . GLY A 1 95 ? -5.977 9.758 3.089 1.00 93.88 95 GLY A N 1
ATOM 731 C CA . GLY A 1 95 ? -7.133 9.792 3.979 1.00 93.88 95 GLY A CA 1
ATOM 732 C C . GLY A 1 95 ? -7.871 8.459 4.024 1.00 93.88 95 GLY A C 1
ATOM 733 O O . GLY A 1 95 ? -7.851 7.703 3.049 1.00 93.88 95 GLY A O 1
ATOM 734 N N . LEU A 1 96 ? -8.535 8.211 5.152 1.00 93.38 96 LEU A N 1
ATOM 735 C CA . LEU A 1 96 ? -9.389 7.056 5.405 1.00 93.38 96 LEU A CA 1
ATOM 736 C C . LEU A 1 96 ? -10.777 7.530 5.830 1.00 93.38 96 LEU A C 1
ATOM 738 O O . LEU A 1 96 ? -10.914 8.423 6.662 1.00 93.38 96 LEU A O 1
ATOM 742 N N . HIS A 1 97 ? -11.810 6.917 5.257 1.00 90.81 97 HIS A N 1
ATOM 743 C CA . HIS A 1 97 ? -13.200 7.201 5.596 1.00 90.81 97 HIS A CA 1
ATOM 744 C C . HIS A 1 97 ? -13.853 5.934 6.134 1.00 90.81 97 HIS A C 1
ATOM 746 O O . HIS A 1 97 ? -14.321 5.094 5.370 1.00 90.81 97 HIS A O 1
ATOM 752 N N . VAL A 1 98 ? -13.888 5.807 7.457 1.00 88.44 98 VAL A N 1
ATOM 753 C CA . VAL A 1 98 ? -14.542 4.690 8.141 1.00 88.44 98 VAL A CA 1
ATOM 754 C C . VAL A 1 98 ? -15.946 5.119 8.550 1.00 88.44 98 VAL A C 1
ATOM 756 O O . VAL A 1 98 ? -16.133 6.183 9.140 1.00 88.44 98 VAL A O 1
ATOM 759 N N . LYS A 1 99 ? -16.948 4.300 8.220 1.00 86.94 99 LYS A N 1
ATOM 760 C CA . LYS A 1 99 ? -18.336 4.508 8.644 1.00 86.94 99 LYS A CA 1
ATOM 761 C C . LYS A 1 99 ? -18.724 3.423 9.636 1.00 86.94 99 LYS A C 1
ATOM 763 O O . LYS A 1 99 ? -18.815 2.256 9.271 1.00 86.94 99 LYS A O 1
ATOM 768 N N . THR A 1 100 ? -18.994 3.820 10.872 1.00 83.81 100 THR A N 1
ATOM 769 C CA . THR A 1 100 ? -19.555 2.921 11.883 1.00 83.81 100 THR A CA 1
ATOM 770 C C . THR A 1 100 ? -21.067 2.877 11.723 1.00 83.81 100 THR A C 1
ATOM 772 O O . THR A 1 100 ? -21.729 3.913 11.787 1.00 83.81 100 THR A O 1
ATOM 775 N N . LEU A 1 101 ? -21.618 1.684 11.513 1.00 84.19 101 LEU A N 1
ATOM 776 C CA . LEU A 1 101 ? -23.063 1.482 11.475 1.00 84.19 101 LEU A CA 1
ATOM 777 C C . LEU A 1 101 ? -23.575 1.167 12.878 1.00 84.19 101 LEU A C 1
ATOM 779 O O . LEU A 1 101 ? -22.990 0.365 13.606 1.00 84.19 101 LEU A O 1
ATOM 783 N N . SER A 1 102 ? -24.689 1.789 13.255 1.00 85.00 102 SER A N 1
ATOM 784 C CA . SER A 1 102 ? -25.421 1.385 14.453 1.00 85.00 102 SER A CA 1
ATOM 785 C C . SER A 1 102 ? -26.179 0.076 14.209 1.00 85.00 102 SER A C 1
ATOM 787 O O . SER A 1 102 ? -26.465 -0.301 13.072 1.00 85.00 102 SER A O 1
ATOM 789 N N . LYS A 1 103 ? -26.549 -0.622 15.289 1.00 79.44 103 LYS A N 1
ATOM 790 C CA . LYS A 1 103 ? -27.251 -1.914 15.209 1.00 79.44 103 LYS A CA 1
ATOM 791 C C . LYS A 1 103 ? -28.583 -1.831 14.451 1.00 79.44 103 LYS A C 1
ATOM 793 O O . LYS A 1 103 ? -28.960 -2.793 13.798 1.00 79.44 103 LYS A O 1
ATOM 798 N N . SER A 1 104 ? -29.270 -0.691 14.506 1.00 83.06 104 SER A N 1
ATOM 799 C CA . SER A 1 104 ? -30.517 -0.453 13.768 1.00 83.06 104 SER A CA 1
ATOM 800 C C . SER A 1 104 ? -30.310 -0.216 12.268 1.00 83.06 104 SER A C 1
ATOM 802 O O . SER A 1 104 ? -31.265 -0.315 11.507 1.00 83.06 104 SER A O 1
ATOM 804 N N . GLN A 1 105 ? -29.085 0.093 11.837 1.00 83.50 105 GLN A N 1
ATOM 805 C CA . GLN A 1 105 ? -28.726 0.322 10.433 1.00 83.50 105 GLN A CA 1
ATOM 806 C C . GLN A 1 105 ? -28.124 -0.923 9.767 1.00 83.50 105 GLN A C 1
ATOM 808 O O . GLN A 1 105 ? -27.927 -0.936 8.553 1.00 83.50 105 GLN A O 1
ATOM 813 N N . ALA A 1 106 ? -27.809 -1.962 10.544 1.00 79.00 106 ALA A N 1
ATOM 814 C CA . ALA A 1 106 ? -27.298 -3.219 10.022 1.00 79.00 106 ALA A CA 1
ATOM 815 C C . ALA A 1 106 ? -28.446 -4.032 9.404 1.00 79.00 106 ALA A C 1
ATOM 817 O O . ALA A 1 106 ? -29.361 -4.460 10.101 1.00 79.00 106 ALA A O 1
ATOM 818 N N . VAL A 1 107 ? -28.383 -4.262 8.092 1.00 78.94 107 VAL A N 1
ATOM 819 C CA . VAL A 1 107 ? -29.395 -5.024 7.333 1.00 78.94 107 VAL A CA 1
ATOM 820 C C . VAL A 1 107 ? -29.060 -6.518 7.191 1.00 78.94 107 VAL A C 1
ATOM 822 O O . VAL A 1 107 ? -29.779 -7.251 6.520 1.00 78.94 107 VAL A O 1
ATOM 825 N N . GLY A 1 108 ? -27.970 -6.982 7.811 1.00 72.56 108 GLY A N 1
ATOM 826 C CA . GLY A 1 108 ? -27.511 -8.373 7.741 1.00 72.56 108 GLY A CA 1
ATOM 827 C C . GLY A 1 108 ? -27.926 -9.206 8.959 1.00 72.56 108 GLY A C 1
ATOM 828 O O . GLY A 1 108 ? -27.738 -8.779 10.096 1.00 72.56 108 GLY A O 1
ATOM 829 N N . SER A 1 109 ? -28.437 -10.419 8.725 1.00 75.69 109 SER A N 1
ATOM 830 C CA . SER A 1 109 ? -28.633 -11.444 9.761 1.00 75.69 109 SER A CA 1
ATOM 831 C C . SER A 1 109 ? -27.423 -12.375 9.764 1.00 75.69 109 SER A C 1
ATOM 833 O O . SER A 1 109 ? -27.159 -13.046 8.772 1.00 75.69 109 SER A O 1
ATOM 835 N N . THR A 1 110 ? -26.683 -12.432 10.872 1.00 73.38 110 THR A N 1
ATOM 836 C CA . THR A 1 110 ? -25.629 -13.443 11.086 1.00 73.38 110 THR A CA 1
ATOM 837 C C . THR A 1 110 ? -26.180 -14.737 11.684 1.00 73.38 110 THR A C 1
ATOM 839 O O . THR A 1 110 ? -25.419 -15.642 12.026 1.00 73.38 110 THR A O 1
ATOM 842 N N . THR A 1 111 ? -27.503 -14.825 11.844 1.00 77.06 111 THR A N 1
ATOM 843 C CA . THR A 1 111 ? -28.168 -16.008 12.382 1.00 77.06 111 THR A CA 1
ATOM 844 C C . THR A 1 111 ? -28.100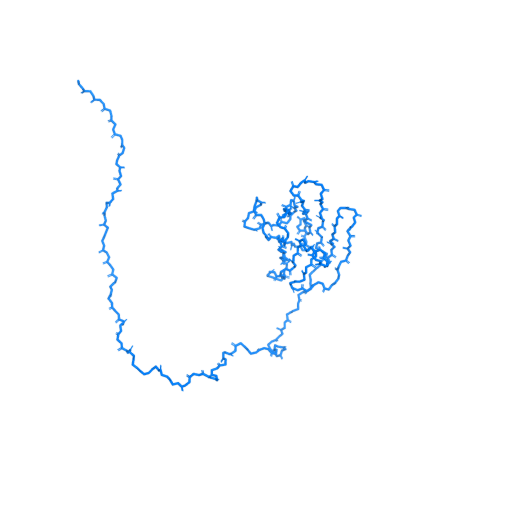 -17.115 11.332 1.00 77.06 111 THR A C 1
ATOM 846 O O . THR A 1 111 ? -28.590 -16.898 10.224 1.00 77.06 111 THR A O 1
ATOM 849 N N . PRO A 1 112 ? -27.509 -18.284 11.637 1.00 64.62 112 PRO A N 1
ATOM 850 C CA . PRO A 1 112 ? -27.496 -19.400 10.704 1.00 64.62 112 PRO A CA 1
ATOM 851 C C . PRO A 1 112 ? -28.927 -19.803 10.347 1.00 64.62 112 PRO A C 1
ATOM 853 O O . PRO A 1 112 ? -29.761 -20.001 11.236 1.00 64.62 112 PRO A O 1
ATOM 856 N N . ASP A 1 113 ? -29.199 -19.943 9.054 1.00 65.12 113 ASP A N 1
ATOM 857 C CA . ASP A 1 113 ? -30.456 -20.486 8.557 1.00 65.12 113 ASP A CA 1
ATOM 858 C C . ASP A 1 113 ? -30.535 -21.970 8.952 1.00 65.12 113 ASP A C 1
ATOM 860 O O . ASP A 1 113 ? -29.918 -22.838 8.341 1.00 65.12 113 ASP A O 1
ATOM 864 N N . ASN A 1 114 ? -31.280 -22.284 10.015 1.00 61.31 114 ASN A N 1
ATOM 865 C CA . ASN A 1 114 ? -31.582 -23.667 10.412 1.00 61.31 114 ASN A CA 1
ATOM 866 C C . ASN A 1 114 ? -32.704 -24.293 9.555 1.00 61.31 114 ASN A C 1
ATOM 868 O O . ASN A 1 114 ? -33.268 -25.330 9.909 1.00 61.31 114 ASN A O 1
ATOM 872 N N . SER A 1 115 ? -33.046 -23.683 8.420 1.00 55.09 115 SER A N 1
ATOM 873 C CA . SER A 1 115 ? -34.100 -24.124 7.508 1.00 55.09 115 SER A CA 1
ATOM 874 C C . SER A 1 115 ? -33.614 -25.239 6.564 1.00 55.09 115 SER A C 1
ATOM 876 O O . SER A 1 115 ? -33.691 -25.126 5.347 1.00 55.09 115 SER A O 1
ATOM 878 N N . GLY A 1 116 ? -33.107 -26.355 7.111 1.00 51.03 116 GLY A N 1
ATOM 879 C CA . GLY A 1 116 ? -32.725 -27.488 6.256 1.00 51.03 116 GLY A CA 1
ATOM 880 C C . GLY A 1 116 ? -31.897 -28.623 6.857 1.00 51.03 116 GLY A C 1
ATOM 881 O O . GLY A 1 116 ? -30.987 -29.105 6.192 1.00 51.03 116 GLY A O 1
ATOM 882 N N . SER A 1 117 ? -32.169 -29.094 8.079 1.00 44.06 117 SER A N 1
ATOM 883 C CA . SER A 1 117 ? -31.712 -30.436 8.497 1.00 44.06 117 SER A CA 1
ATOM 884 C C . SER A 1 117 ? -32.501 -30.974 9.684 1.00 44.06 117 SER A C 1
ATOM 886 O O . SER A 1 117 ? -32.027 -31.073 10.813 1.00 44.06 117 SER A O 1
ATOM 888 N N . SER A 1 118 ? -33.735 -31.379 9.406 1.00 40.41 118 SER A N 1
ATOM 889 C CA . SER A 1 118 ? -34.512 -32.253 10.278 1.00 40.41 118 SER A CA 1
ATOM 890 C C . SER A 1 118 ? -34.616 -33.641 9.648 1.00 40.41 118 SER A C 1
ATOM 892 O O . SER A 1 118 ? -35.608 -33.917 8.988 1.00 40.41 118 SER A O 1
ATOM 894 N N . SER A 1 119 ? -33.602 -34.494 9.849 1.00 40.91 119 SER A N 1
ATOM 895 C CA . SER A 1 119 ? -33.764 -35.935 10.145 1.00 40.91 119 SER A CA 1
ATOM 896 C C . SER A 1 119 ? -32.464 -36.720 9.939 1.00 40.91 119 SER A C 1
ATOM 898 O O . SER A 1 119 ? -32.218 -37.240 8.854 1.00 40.91 119 SER A O 1
ATOM 900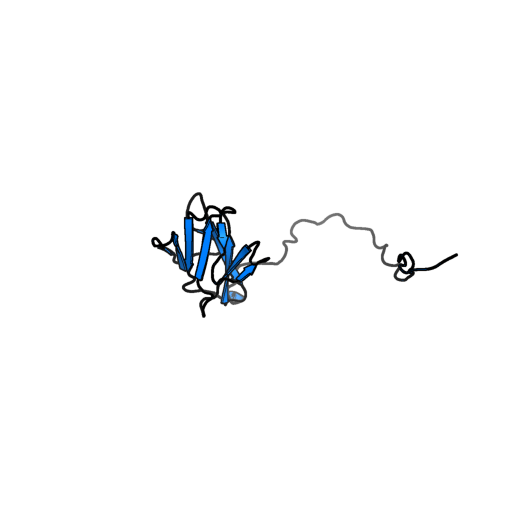 N N . SER A 1 120 ? -31.662 -36.848 11.003 1.00 41.28 120 SER A N 1
ATOM 901 C CA . SER A 1 120 ? -31.050 -38.112 11.474 1.00 41.28 120 SER A CA 1
ATOM 902 C C . SER A 1 120 ? -29.807 -37.839 12.320 1.00 41.28 120 SER A C 1
ATOM 904 O O . SER A 1 120 ? -28.681 -37.918 11.851 1.00 41.28 120 SER A O 1
ATOM 906 N N . ALA A 1 121 ? -30.010 -37.565 13.606 1.00 40.62 121 ALA A N 1
ATOM 907 C CA . ALA A 1 121 ? -28.978 -37.776 14.620 1.00 40.62 121 ALA A CA 1
ATOM 908 C C . ALA A 1 121 ? -29.636 -38.159 15.953 1.00 40.62 121 ALA A C 1
ATOM 910 O O . ALA A 1 121 ? -29.481 -37.500 16.977 1.00 40.62 121 ALA A O 1
ATOM 911 N N . LYS A 1 122 ? -30.422 -39.242 15.938 1.00 39.94 122 LYS A N 1
ATOM 912 C CA . LYS A 1 122 ? -30.700 -40.001 17.161 1.00 39.94 122 LYS A CA 1
ATOM 913 C C . LYS A 1 122 ? -29.647 -41.108 17.271 1.00 39.94 122 LYS A C 1
ATOM 915 O O . LYS A 1 122 ? -29.532 -41.917 16.360 1.00 39.94 122 LYS A O 1
ATOM 920 N N . LYS A 1 123 ? -28.980 -41.141 18.434 1.00 39.25 123 LYS A N 1
ATOM 921 C CA . LYS A 1 123 ? -27.972 -42.094 18.957 1.00 39.25 123 LYS A CA 1
ATOM 922 C C . LYS A 1 123 ? -26.502 -41.864 18.576 1.00 39.25 123 LYS A C 1
ATOM 924 O O . LYS A 1 123 ? -26.001 -42.443 17.627 1.00 39.25 123 LYS A O 1
ATOM 929 N N . SER A 1 124 ? -25.768 -41.217 19.484 1.00 38.12 124 SER A N 1
ATOM 930 C CA . SER A 1 124 ? -24.727 -41.916 20.261 1.00 38.12 124 SER A CA 1
ATOM 931 C C . SER A 1 124 ? -24.281 -41.057 21.450 1.00 38.12 124 SER A C 1
ATOM 933 O O . SER A 1 124 ? -23.342 -40.271 21.382 1.00 38.12 124 SER A O 1
ATOM 935 N N . SER A 1 125 ? -24.982 -41.189 22.572 1.00 45.12 125 SER A N 1
ATOM 936 C CA . SER A 1 125 ? -24.546 -40.670 23.866 1.00 45.12 125 SER A CA 1
ATOM 937 C C . SER A 1 125 ? -23.670 -41.714 24.567 1.00 45.12 125 SER A C 1
ATOM 939 O O . SER A 1 125 ? -24.147 -42.376 25.486 1.00 45.12 125 SER A O 1
ATOM 941 N N . LYS A 1 126 ? -22.420 -41.923 24.122 1.00 40.56 126 LYS A N 1
ATOM 942 C CA . LYS A 1 126 ? -21.376 -42.585 24.937 1.00 40.56 126 LYS A CA 1
ATOM 943 C C . LYS A 1 126 ? -19.992 -42.552 24.272 1.00 40.56 126 LYS A C 1
ATOM 945 O O . LYS A 1 126 ? -19.624 -43.487 23.579 1.00 40.56 126 LYS A O 1
ATOM 950 N N . ALA A 1 127 ? -19.213 -41.503 24.530 1.00 36.59 127 ALA A N 1
ATOM 951 C CA . ALA A 1 127 ? -17.743 -41.562 24.573 1.00 36.59 127 ALA A CA 1
ATOM 952 C C . ALA A 1 127 ? -17.183 -40.245 25.138 1.00 36.59 127 ALA A C 1
ATOM 954 O O . ALA A 1 127 ? -16.386 -39.558 24.513 1.00 36.59 127 ALA A O 1
ATOM 955 N N . ALA A 1 128 ? -17.633 -39.869 26.334 1.00 39.81 128 ALA A N 1
ATOM 956 C CA . ALA A 1 128 ? -16.905 -38.922 27.163 1.00 39.81 128 ALA A CA 1
ATOM 957 C C . ALA A 1 128 ? -16.270 -39.713 28.308 1.00 39.81 128 ALA A C 1
ATOM 959 O O . ALA A 1 128 ? -16.999 -40.351 29.069 1.00 39.81 128 ALA A O 1
ATOM 960 N N . ARG A 1 129 ? -14.936 -39.606 28.413 1.00 39.31 129 ARG A N 1
ATOM 961 C CA . ARG A 1 129 ? -14.037 -39.854 29.562 1.00 39.31 129 ARG A CA 1
ATOM 962 C C . ARG A 1 129 ? -12.934 -40.889 29.304 1.00 39.31 129 ARG A C 1
ATOM 964 O O . ARG A 1 129 ? -13.208 -41.982 28.826 1.00 39.31 129 ARG A O 1
ATOM 971 N N . LEU A 1 130 ? -11.752 -40.529 29.836 1.00 35.12 130 LEU A N 1
ATOM 972 C CA . LEU A 1 130 ? -10.513 -41.298 30.074 1.00 35.12 130 LEU A CA 1
ATOM 973 C C . LEU A 1 130 ? -9.497 -41.167 28.910 1.00 35.12 130 LEU A C 1
ATOM 975 O O . LEU A 1 130 ? -9.803 -41.569 27.803 1.00 35.12 130 LEU A O 1
ATOM 979 N N . ARG A 1 131 ? -8.281 -40.615 29.051 1.00 40.75 131 ARG A N 1
ATOM 980 C CA . ARG A 1 131 ? -7.438 -40.360 30.230 1.00 40.75 131 ARG A CA 1
ATOM 981 C C . ARG A 1 131 ? -6.512 -39.152 30.032 1.00 40.75 131 ARG A C 1
ATOM 983 O O . ARG A 1 131 ? -5.845 -39.032 29.012 1.00 40.75 131 ARG A O 1
ATOM 990 N N . ALA A 1 132 ? -6.425 -38.334 31.076 1.00 36.47 132 ALA A N 1
ATOM 991 C CA . ALA A 1 132 ? -5.249 -37.535 31.388 1.00 36.47 132 ALA A CA 1
ATOM 992 C C . ALA A 1 132 ? -4.225 -38.386 32.174 1.00 36.47 132 ALA A C 1
ATOM 994 O O . ALA A 1 132 ? -4.625 -39.327 32.862 1.00 36.47 1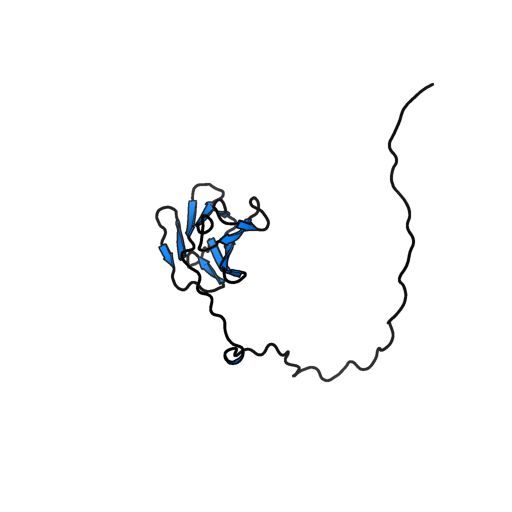32 ALA A O 1
ATOM 995 N N . LYS A 1 133 ? -2.962 -37.939 32.119 1.00 34.19 133 LYS A N 1
ATOM 996 C CA . LYS A 1 133 ? -1.770 -38.261 32.934 1.00 34.19 133 LYS A CA 1
ATOM 997 C C . LYS A 1 133 ? -0.780 -39.354 32.484 1.00 34.19 133 LYS A C 1
ATOM 999 O O . LYS A 1 133 ? -1.057 -40.543 32.560 1.00 34.19 133 LYS A O 1
ATOM 1004 N N . GLU A 1 134 ? 0.407 -38.819 32.151 1.00 36.25 134 GLU A N 1
ATOM 1005 C CA . GLU A 1 134 ? 1.758 -39.171 32.637 1.00 36.25 134 GLU A CA 1
ATOM 1006 C C . GLU A 1 134 ? 2.407 -40.471 32.127 1.00 36.25 134 GLU A C 1
ATOM 1008 O O . GLU A 1 134 ? 1.919 -41.565 32.369 1.00 36.25 134 GLU A O 1
ATOM 1013 N N . HIS A 1 135 ? 3.560 -40.368 31.450 1.00 40.09 135 HIS A N 1
ATOM 1014 C CA . HIS A 1 135 ? 4.893 -40.458 32.071 1.00 40.09 135 HIS A CA 1
ATOM 1015 C C . HIS A 1 135 ? 6.008 -40.277 31.016 1.00 40.09 135 HIS A C 1
ATOM 1017 O O . HIS A 1 135 ? 5.933 -40.778 29.899 1.00 40.09 135 HIS A O 1
ATOM 1023 N N . ALA A 1 136 ? 7.026 -39.506 31.398 1.00 35.47 136 ALA A N 1
ATOM 1024 C CA . ALA A 1 136 ? 8.236 -39.180 30.650 1.00 35.47 136 ALA A CA 1
ATOM 1025 C C . ALA A 1 136 ? 9.124 -40.404 30.349 1.00 35.47 136 ALA A C 1
ATOM 1027 O O . ALA A 1 136 ? 9.048 -41.385 31.090 1.00 35.47 136 ALA A O 1
ATOM 1028 N N . THR A 1 137 ? 10.071 -40.269 29.398 1.00 34.75 137 THR A N 1
ATOM 1029 C CA . THR A 1 137 ? 11.539 -40.392 29.638 1.00 34.75 137 THR A CA 1
ATOM 1030 C C . THR A 1 137 ? 12.340 -40.916 28.419 1.00 34.75 137 THR A C 1
ATOM 1032 O O . THR A 1 137 ? 11.965 -41.915 27.817 1.00 34.75 137 THR A O 1
ATOM 1035 N N . LEU A 1 138 ? 13.497 -40.262 28.175 1.00 34.31 138 LEU A N 1
ATOM 1036 C CA . LEU A 1 138 ? 14.687 -40.625 27.357 1.00 34.31 138 LEU A CA 1
ATOM 1037 C C . LEU A 1 138 ? 14.549 -40.513 25.820 1.00 34.31 138 LEU A C 1
ATOM 1039 O O . LEU A 1 138 ? 13.628 -41.047 25.228 1.00 34.31 138 LEU A O 1
ATOM 1043 N N . LEU A 1 139 ? 15.435 -39.829 25.085 1.00 40.81 139 LEU A N 1
ATOM 1044 C CA . LEU A 1 139 ? 16.899 -39.814 25.195 1.00 40.81 139 LEU A CA 1
ATOM 1045 C C . LEU A 1 139 ? 17.493 -38.420 24.914 1.00 40.81 139 LEU A C 1
ATOM 1047 O O . LEU A 1 139 ? 17.388 -37.895 23.808 1.00 40.81 139 LEU A O 1
ATOM 1051 N N . ALA A 1 140 ? 18.182 -37.868 25.914 1.00 36.28 140 ALA A N 1
ATOM 1052 C CA . ALA A 1 140 ? 19.207 -36.847 25.736 1.00 36.28 140 ALA A CA 1
ATOM 1053 C C . ALA A 1 140 ? 20.557 -37.554 25.523 1.00 36.28 140 ALA A C 1
ATOM 1055 O O . ALA A 1 140 ? 20.899 -38.472 26.269 1.00 36.28 140 ALA A O 1
ATOM 1056 N N . MET A 1 141 ? 21.305 -37.145 24.499 1.00 43.81 141 MET A N 1
ATOM 1057 C CA . MET A 1 141 ? 22.667 -37.615 24.228 1.00 43.81 141 MET A CA 1
ATOM 1058 C C . MET A 1 141 ? 23.670 -36.825 25.087 1.00 43.81 141 MET A C 1
ATOM 1060 O O . MET A 1 141 ? 23.581 -35.596 25.105 1.00 43.81 141 MET A O 1
ATOM 1064 N N . PRO A 1 142 ? 24.626 -37.468 25.782 1.00 42.25 142 PRO A N 1
ATOM 1065 C CA . PRO A 1 142 ? 25.666 -36.757 26.513 1.00 42.25 142 PRO A CA 1
ATOM 1066 C C . PRO A 1 142 ? 26.877 -36.442 25.620 1.00 42.25 142 PRO A C 1
ATOM 1068 O O . PRO A 1 142 ? 27.293 -37.252 24.792 1.00 42.25 142 PRO A O 1
ATOM 1071 N N . ALA A 1 143 ? 27.463 -35.267 25.843 1.00 41.09 143 ALA A N 1
ATOM 1072 C CA . ALA A 1 143 ? 28.799 -34.878 25.399 1.00 41.09 143 ALA A CA 1
ATOM 1073 C C . ALA A 1 143 ? 29.735 -34.722 26.620 1.00 41.09 143 ALA A C 1
ATOM 1075 O O . ALA A 1 143 ? 29.237 -34.543 27.731 1.00 41.09 143 ALA A O 1
ATOM 1076 N N . LEU A 1 144 ? 31.056 -34.705 26.354 1.00 36.38 144 LEU A N 1
ATOM 1077 C CA . LEU A 1 144 ? 32.247 -34.599 27.242 1.00 36.38 144 LEU A CA 1
ATOM 1078 C C . LEU A 1 144 ? 32.761 -35.949 27.803 1.00 36.38 144 LEU A C 1
ATOM 1080 O O . LEU A 1 144 ? 31.977 -36.701 28.356 1.00 36.38 144 LEU A O 1
ATOM 1084 N N . GLY A 1 145 ? 34.041 -36.357 27.765 1.00 33.25 145 GLY A N 1
ATOM 1085 C CA . GLY A 1 145 ? 35.320 -35.803 27.290 1.00 33.25 145 GLY A CA 1
ATOM 1086 C C . GLY A 1 145 ? 36.522 -36.516 27.984 1.00 33.25 145 GLY A C 1
ATOM 1087 O O . GLY A 1 145 ? 36.443 -36.766 29.176 1.00 33.25 145 GLY A O 1
ATOM 1088 N N . VAL A 1 146 ? 37.623 -36.776 27.245 1.00 36.88 146 VAL A N 1
ATOM 1089 C CA . VAL A 1 146 ? 39.067 -36.779 27.654 1.00 36.88 146 VAL A CA 1
ATOM 1090 C C . VAL A 1 146 ? 39.720 -37.923 28.512 1.00 36.88 146 VAL A C 1
ATOM 1092 O O . VAL A 1 146 ? 39.232 -38.326 29.557 1.00 36.88 146 VAL A O 1
ATOM 1095 N N . THR A 1 147 ? 40.947 -38.306 28.074 1.00 37.09 147 THR A N 1
ATOM 1096 C CA . THR A 1 147 ? 42.128 -38.991 28.707 1.00 37.09 147 THR A CA 1
ATOM 1097 C C . THR A 1 147 ? 42.230 -40.523 28.892 1.00 37.09 147 THR A C 1
ATOM 1099 O O . THR A 1 147 ? 41.653 -41.092 29.804 1.00 37.09 147 THR A O 1
ATOM 1102 N N . GLY A 1 148 ? 43.145 -41.141 28.118 1.00 36.25 148 GLY A N 1
ATOM 1103 C CA . GLY A 1 148 ? 44.446 -41.643 28.613 1.00 36.25 148 GLY A CA 1
ATOM 1104 C C . GLY A 1 148 ? 44.574 -43.079 29.155 1.00 36.25 148 GLY A C 1
ATOM 1105 O O . GLY A 1 148 ? 44.270 -43.317 30.320 1.00 36.25 148 GLY A O 1
ATOM 1106 N N . ARG A 1 149 ? 45.211 -43.971 28.380 1.00 34.94 149 ARG A N 1
ATOM 1107 C CA . ARG A 1 149 ? 46.417 -44.733 28.774 1.00 34.94 149 ARG A CA 1
ATOM 1108 C C . ARG A 1 149 ? 47.039 -45.449 27.581 1.00 34.94 149 ARG A C 1
ATOM 1110 O O . ARG A 1 149 ? 46.260 -45.967 26.755 1.00 34.94 149 ARG A O 1
#

Secondary structure (DSSP, 8-state):
-EEEETTEEEE--SPPTT-EESSSS--SEEEEEEETTTEEEEEE--TTEEE-SSSEEEE-STTEEEEEEESSSS-SEEEEEETTSS-EEEEE-------PPPTTT-----S---TT--S--------------------PPP-------

Sequence (149 aa):
MRFGRRKHIKTYKGISELDVLPDGNNPIIAFMGVKNGDTAMFFIADPAFHADGEGHCQPSRSNCMFVYLKTDGAQNEETLSAQSGQVEYTLILTGLHVKTLSKSQAVGSTTPDNSGSSSSAKKSSKAARLRAKEHATLLAMPALGVTGR

Radius of gyration: 26.94 Å; chains: 1; bounding box: 81×56×49 Å